Protein AF-A0A8G1RDK9-F1 (afdb_monomer)

Sequence (117 aa):
DRTRLLVAHPFNLAHIMPLLRTILTLKTLPKLVEFARACFSVPGSRHRPVVTRNETPDFWDKRLVFVLLRGARICRRCGGSRYNLGGQSWSTLRWAGNNIFENYQQRDGEGGIGAFF

Foldseek 3Di:
DCQDDWDFDADPVCVVDQERQETECQRHDVVNVVVVQDVQPDPPRPYDYDYDDDDDVPGVVVVVVVVLVVVVVVVVVVVDDPVNSVVVVVVCVVCVVPNPQVVQQVVPPPCRCVVVD

pLDDT: mean 73.12, std 8.53, range [52.22, 87.06]

Structure (mmCIF, N/CA/C/O backbone):
data_AF-A0A8G1RDK9-F1
#
_entry.id   AF-A0A8G1RDK9-F1
#
loop_
_atom_site.group_PDB
_atom_site.id
_atom_site.type_symbol
_atom_site.label_atom_id
_atom_site.label_alt_id
_atom_site.label_comp_id
_atom_site.label_asym_id
_atom_site.label_entity_id
_atom_site.label_seq_id
_atom_site.pdbx_PDB_ins_code
_atom_site.Cartn_x
_atom_site.Cartn_y
_atom_site.Cartn_z
_atom_site.occupancy
_atom_site.B_iso_or_equiv
_atom_site.auth_seq_id
_atom_site.auth_comp_id
_atom_site.auth_asym_id
_atom_site.auth_atom_id
_atom_site.pdbx_PDB_model_num
ATOM 1 N N . ASP A 1 1 ? -4.520 7.395 28.325 1.00 71.62 1 ASP A N 1
ATOM 2 C CA . ASP A 1 1 ? -4.490 5.956 27.987 1.00 71.62 1 ASP A CA 1
ATOM 3 C C . ASP A 1 1 ? -4.156 5.794 26.501 1.00 71.62 1 ASP A C 1
ATOM 5 O O . ASP A 1 1 ? -4.851 6.368 25.675 1.00 71.62 1 ASP A O 1
ATOM 9 N N . ARG A 1 2 ? -3.064 5.092 26.157 1.00 73.75 2 ARG A N 1
ATOM 10 C CA . ARG A 1 2 ? -2.610 4.912 24.758 1.00 73.75 2 ARG A CA 1
ATOM 11 C C . ARG A 1 2 ? -3.245 3.700 24.066 1.00 73.75 2 ARG A C 1
ATOM 13 O O . ARG A 1 2 ? -3.109 3.567 22.856 1.00 73.75 2 ARG A O 1
ATOM 20 N N . THR A 1 3 ? -3.952 2.840 24.801 1.00 79.94 3 THR A N 1
ATOM 21 C CA . THR A 1 3 ? -4.575 1.621 24.248 1.00 79.94 3 THR A CA 1
ATOM 22 C C . THR A 1 3 ? -5.778 1.907 23.347 1.00 79.94 3 THR A C 1
ATOM 24 O O . THR A 1 3 ? -6.221 1.028 22.607 1.00 79.94 3 THR A O 1
ATOM 27 N N . ARG A 1 4 ? -6.274 3.151 23.380 1.00 80.69 4 ARG A N 1
ATOM 28 C CA . ARG A 1 4 ? -7.409 3.649 22.592 1.00 80.69 4 ARG A CA 1
ATOM 29 C C . ARG A 1 4 ? -7.009 4.514 21.396 1.00 80.69 4 ARG A C 1
ATOM 31 O O . ARG A 1 4 ? -7.882 4.971 20.668 1.00 80.69 4 ARG A O 1
ATOM 38 N N . LEU A 1 5 ? -5.714 4.774 21.212 1.00 78.88 5 LEU A N 1
ATOM 39 C CA . LEU A 1 5 ? -5.225 5.626 20.133 1.00 78.88 5 LEU A CA 1
ATOM 40 C C . LEU A 1 5 ? -4.976 4.790 18.875 1.00 78.88 5 LEU A C 1
ATOM 42 O O . LEU A 1 5 ? -4.372 3.719 18.944 1.00 78.88 5 LEU A O 1
ATOM 46 N N . LEU A 1 6 ? -5.423 5.300 17.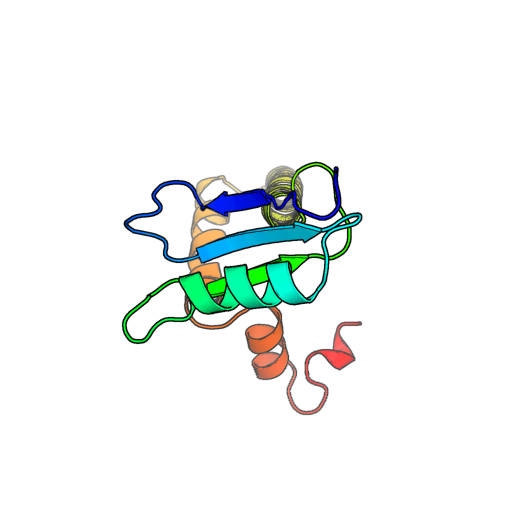733 1.00 80.62 6 LEU A N 1
ATOM 47 C CA . LEU A 1 6 ? -5.244 4.702 16.418 1.00 80.62 6 LEU A CA 1
ATOM 48 C C . LEU A 1 6 ? -5.054 5.823 15.399 1.00 80.62 6 LEU A C 1
ATOM 50 O O . LEU A 1 6 ? -5.754 6.832 15.452 1.00 80.62 6 LEU A O 1
ATOM 54 N N . VAL A 1 7 ? -4.115 5.647 14.473 1.00 78.88 7 VAL A N 1
ATOM 55 C CA . VAL A 1 7 ? -3.922 6.574 13.351 1.00 78.88 7 VAL A CA 1
ATOM 56 C C . VAL A 1 7 ? -4.513 5.933 12.107 1.00 78.88 7 VAL A C 1
ATOM 58 O O . VAL A 1 7 ? -4.069 4.855 11.720 1.00 78.88 7 VAL A O 1
ATOM 61 N N . ALA A 1 8 ? -5.495 6.599 11.500 1.00 78.69 8 ALA A N 1
ATOM 62 C CA . ALA A 1 8 ? -6.055 6.255 10.198 1.00 78.69 8 ALA A CA 1
ATOM 63 C C . ALA A 1 8 ? -5.626 7.329 9.192 1.00 78.69 8 ALA A C 1
ATOM 65 O O . ALA A 1 8 ? -6.186 8.423 9.159 1.00 78.69 8 ALA A O 1
ATOM 66 N N . HIS A 1 9 ? -4.592 7.042 8.403 1.00 76.12 9 HIS A N 1
ATOM 67 C CA . HIS A 1 9 ? -4.064 7.998 7.431 1.00 76.12 9 HIS A CA 1
ATOM 68 C C . HIS A 1 9 ? -4.755 7.795 6.067 1.00 76.12 9 HIS A C 1
ATOM 70 O O . HIS A 1 9 ? -4.564 6.744 5.452 1.00 76.12 9 HIS A O 1
ATOM 76 N N . PRO A 1 10 ? -5.541 8.751 5.541 1.00 72.12 10 PRO A N 1
ATOM 77 C CA . PRO A 1 10 ? -6.080 8.654 4.185 1.00 72.12 10 PRO A CA 1
ATOM 78 C C . PRO A 1 10 ? -4.987 8.939 3.149 1.00 72.12 10 PRO A C 1
ATOM 80 O O . PRO A 1 10 ? -3.987 9.595 3.443 1.00 72.12 10 PRO A O 1
ATOM 83 N N . PHE A 1 11 ? -5.151 8.480 1.914 1.00 68.81 11 PHE A N 1
ATOM 84 C CA . PHE A 1 11 ? -4.342 9.031 0.833 1.00 68.81 11 PHE A CA 1
ATOM 85 C C . PHE A 1 11 ? -4.822 10.440 0.437 1.00 68.81 11 PHE A C 1
ATOM 87 O O . PHE A 1 11 ? -5.993 10.781 0.599 1.00 68.81 11 PHE A O 1
ATOM 94 N N . ASN A 1 12 ? -3.908 11.269 -0.082 1.00 63.97 12 ASN A N 1
ATOM 95 C CA . ASN A 1 12 ? -4.262 12.586 -0.615 1.00 63.97 12 ASN A CA 1
ATOM 96 C C . ASN A 1 12 ? -5.194 12.416 -1.835 1.00 63.97 12 ASN A C 1
ATOM 98 O O . ASN A 1 12 ? -5.019 11.462 -2.589 1.00 63.97 12 ASN A O 1
ATOM 102 N N . LEU A 1 13 ? -6.178 13.308 -2.011 1.00 62.34 13 LEU A N 1
ATOM 103 C CA . LEU A 1 13 ? -7.365 13.102 -2.868 1.00 62.34 13 LEU A CA 1
ATOM 104 C C . LEU A 1 13 ? -8.244 11.918 -2.420 1.00 62.34 13 LEU A C 1
ATOM 106 O O . LEU A 1 13 ? -8.654 11.089 -3.230 1.00 62.34 13 LEU A O 1
ATOM 110 N N . ALA A 1 14 ? -8.577 11.865 -1.129 1.00 58.88 14 ALA A N 1
ATOM 111 C CA . ALA A 1 14 ? -9.375 10.793 -0.518 1.00 58.88 14 ALA A CA 1
ATOM 112 C C . ALA A 1 14 ? -10.740 10.523 -1.193 1.00 58.88 14 ALA A C 1
ATOM 114 O O . ALA A 1 14 ? -11.291 9.436 -1.043 1.00 58.88 14 ALA A O 1
ATOM 115 N N . HIS A 1 15 ? -11.277 11.489 -1.948 1.00 65.06 15 HIS A N 1
ATOM 116 C CA . HIS A 1 15 ? -12.520 11.348 -2.717 1.00 65.06 15 HIS A CA 1
ATOM 117 C C . HIS A 1 15 ? -12.333 10.635 -4.071 1.00 65.06 15 HIS A C 1
ATOM 119 O O . HIS A 1 15 ? -13.296 10.110 -4.622 1.00 65.06 15 HIS A O 1
ATOM 125 N N . ILE A 1 16 ? -11.106 10.595 -4.604 1.00 64.56 16 ILE A N 1
ATOM 126 C CA . ILE A 1 16 ? -10.756 9.949 -5.882 1.00 64.56 16 ILE A CA 1
ATOM 127 C C . ILE A 1 16 ? -10.065 8.612 -5.631 1.00 64.56 16 ILE A C 1
ATOM 129 O O . ILE A 1 16 ? -10.357 7.629 -6.308 1.00 64.56 16 ILE A O 1
ATOM 133 N N . MET A 1 17 ? -9.156 8.566 -4.653 1.00 62.59 17 MET A N 1
ATOM 134 C CA . MET A 1 17 ? -8.337 7.397 -4.365 1.00 62.59 17 MET A CA 1
ATOM 135 C C . MET A 1 17 ? -8.825 6.709 -3.095 1.00 62.59 17 MET A C 1
ATOM 137 O O . MET A 1 17 ? -8.543 7.170 -1.987 1.00 62.59 17 MET A O 1
ATOM 141 N N . PRO A 1 18 ? -9.530 5.579 -3.217 1.00 60.84 18 PRO A N 1
ATOM 142 C CA . PRO A 1 18 ? -10.219 4.999 -2.088 1.00 60.84 18 PRO A CA 1
ATOM 143 C C . PRO A 1 18 ? -9.299 4.069 -1.283 1.00 60.84 18 PRO A C 1
ATOM 145 O O . PRO A 1 18 ? -9.717 3.078 -0.705 1.00 60.84 18 PRO A O 1
ATOM 148 N N . LEU A 1 19 ? -8.006 4.356 -1.226 1.00 59.31 19 LEU A N 1
ATOM 149 C CA . LEU A 1 19 ? -7.101 3.628 -0.349 1.00 59.31 19 LEU A CA 1
ATOM 150 C C . LEU A 1 19 ? -7.081 4.328 1.010 1.00 59.31 19 LEU A C 1
ATOM 152 O O . LEU A 1 19 ? -6.858 5.537 1.101 1.00 59.31 19 LEU A O 1
ATOM 156 N N . LEU A 1 20 ? -7.318 3.565 2.076 1.00 61.69 20 LEU A N 1
ATOM 157 C CA . LEU A 1 20 ? -7.055 4.020 3.435 1.00 61.69 20 LEU A CA 1
ATOM 158 C C . LEU A 1 20 ? -5.710 3.414 3.843 1.00 61.69 20 LEU A C 1
ATOM 160 O O . LEU A 1 20 ? -5.576 2.197 3.967 1.00 61.69 20 LEU A O 1
ATOM 164 N N . ARG A 1 21 ? -4.699 4.276 3.965 1.00 63.22 21 ARG A N 1
ATOM 165 C CA . ARG A 1 21 ? -3.279 3.917 3.880 1.00 63.22 21 ARG A CA 1
ATOM 166 C C . ARG A 1 21 ? -2.859 2.953 4.974 1.00 63.22 21 ARG A C 1
ATOM 168 O O . ARG A 1 21 ? -2.204 1.954 4.691 1.00 63.22 21 ARG A O 1
ATOM 175 N N . THR A 1 22 ? -3.181 3.253 6.228 1.00 61.66 22 THR A N 1
ATOM 176 C CA . THR A 1 22 ? -2.681 2.458 7.349 1.00 61.66 22 THR A CA 1
ATOM 177 C C . THR A 1 22 ? -3.479 2.711 8.620 1.00 61.66 22 THR A C 1
ATOM 179 O O . THR A 1 22 ? -3.731 3.865 8.962 1.00 61.66 22 THR A O 1
ATOM 182 N N . ILE A 1 23 ? -3.812 1.632 9.329 1.00 60.38 23 ILE A N 1
ATOM 183 C CA . ILE A 1 23 ? -4.154 1.630 10.753 1.00 60.38 23 ILE A CA 1
ATOM 184 C C . ILE A 1 23 ? -2.878 1.286 11.540 1.00 60.38 23 ILE A C 1
ATOM 186 O O . ILE A 1 23 ? -2.402 0.154 11.440 1.00 60.38 23 ILE A O 1
ATOM 190 N N . LEU A 1 24 ? -2.305 2.252 12.272 1.00 63.94 24 LEU A N 1
ATOM 191 C CA . LEU A 1 24 ? -1.105 2.048 13.107 1.00 63.94 24 LEU A CA 1
ATOM 192 C C . LEU A 1 24 ? -1.463 1.702 14.549 1.00 63.94 24 LEU A C 1
ATOM 194 O O . LEU A 1 24 ? -2.289 2.377 15.168 1.00 63.94 24 LEU A O 1
ATOM 198 N N . THR A 1 25 ? -0.794 0.680 15.092 1.00 60.41 25 THR A N 1
ATOM 199 C CA . THR A 1 25 ? -1.086 0.144 16.426 1.00 60.41 25 THR A CA 1
ATOM 200 C C . THR A 1 25 ? 0.200 -0.249 17.157 1.00 60.41 25 THR A C 1
ATOM 202 O O . THR A 1 25 ? 0.687 -1.362 16.993 1.00 60.41 25 THR A O 1
ATOM 205 N N . LEU A 1 26 ? 0.762 0.621 18.002 1.00 62.31 26 LEU A N 1
ATOM 206 C CA . LEU A 1 26 ? 1.871 0.200 18.879 1.00 62.31 26 LEU A CA 1
ATOM 207 C C . LEU A 1 26 ? 1.372 -0.506 20.149 1.00 62.31 26 LEU A C 1
ATOM 209 O O . LEU A 1 26 ? 2.034 -1.403 20.661 1.00 62.31 26 LEU A O 1
ATOM 213 N N . LYS A 1 27 ?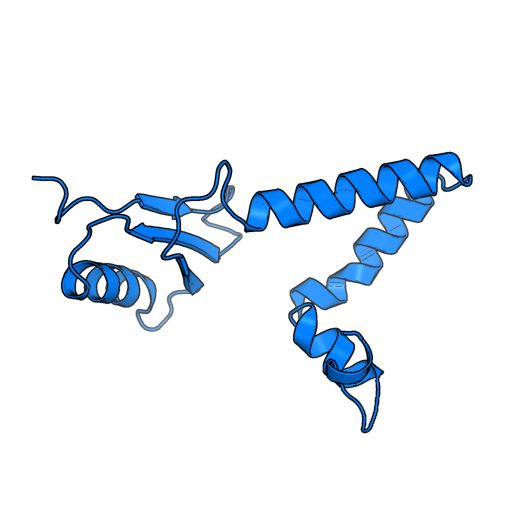 0.216 -0.083 20.683 1.00 73.06 27 LYS A N 1
ATOM 214 C CA . LYS A 1 27 ? -0.393 -0.610 21.925 1.00 73.06 27 LYS A CA 1
ATOM 215 C C . LYS A 1 27 ? -1.927 -0.658 21.879 1.00 73.06 27 LYS A C 1
ATOM 217 O O . LYS A 1 27 ? -2.573 -0.798 22.916 1.00 73.06 27 LYS A O 1
ATOM 222 N N . THR A 1 28 ? -2.513 -0.470 20.700 1.00 79.44 28 THR A N 1
ATOM 223 C CA . THR A 1 28 ? -3.965 -0.379 20.516 1.00 79.44 28 THR A CA 1
ATOM 224 C C . THR A 1 28 ? -4.609 -1.745 20.723 1.00 79.44 28 THR A C 1
ATOM 226 O O . THR A 1 28 ? -4.103 -2.752 20.227 1.00 79.44 28 THR A O 1
ATOM 229 N N . LEU A 1 29 ? -5.734 -1.793 21.439 1.00 82.31 29 LEU A N 1
ATOM 230 C CA . LEU A 1 29 ? -6.479 -3.038 21.632 1.00 82.31 29 LEU A CA 1
ATOM 231 C C . LEU A 1 29 ? -6.939 -3.612 20.277 1.00 82.31 29 LEU A C 1
ATOM 233 O O . LEU A 1 29 ? -7.561 -2.874 19.510 1.00 82.31 29 LEU A O 1
ATOM 237 N N . PRO A 1 30 ? -6.750 -4.919 20.001 1.00 82.25 30 PRO A N 1
ATOM 238 C CA . PRO A 1 30 ? -7.156 -5.538 18.733 1.00 82.25 30 PRO A CA 1
ATOM 239 C C . PRO A 1 30 ? -8.624 -5.288 18.361 1.00 82.25 30 PRO A C 1
ATOM 241 O O . PRO A 1 30 ? -8.940 -5.054 17.200 1.00 82.25 30 PRO A O 1
ATOM 244 N N . LYS A 1 31 ? -9.520 -5.239 19.357 1.00 86.25 31 LYS A N 1
ATOM 245 C CA . LYS A 1 31 ? -10.944 -4.925 19.149 1.00 86.25 31 LYS A CA 1
ATOM 246 C C . LYS A 1 31 ? -11.169 -3.551 18.505 1.00 86.25 31 LYS A C 1
ATOM 248 O O . LYS A 1 31 ? -12.073 -3.410 17.691 1.00 86.25 31 LYS A O 1
ATOM 253 N N . LEU A 1 32 ? -10.352 -2.550 18.839 1.00 85.25 32 LEU A N 1
ATOM 254 C CA . LEU A 1 32 ? -10.457 -1.206 18.261 1.00 85.25 32 LEU A CA 1
ATOM 255 C C . LEU A 1 32 ? -9.906 -1.148 16.833 1.00 85.25 32 LEU A C 1
ATOM 257 O O . LEU A 1 32 ? -10.400 -0.380 16.013 1.00 85.25 32 LEU A O 1
ATOM 261 N N . VAL A 1 33 ? -8.914 -1.985 16.528 1.00 82.50 33 VAL A N 1
ATOM 262 C CA . VAL A 1 33 ? -8.368 -2.152 15.174 1.00 82.50 33 VAL A CA 1
ATOM 263 C C . VAL A 1 33 ? -9.419 -2.762 14.255 1.00 82.50 33 VAL A C 1
ATOM 265 O O . VAL A 1 33 ? -9.673 -2.226 13.180 1.00 82.50 33 VAL A O 1
ATOM 268 N N . GLU A 1 34 ? -10.075 -3.837 14.701 1.00 85.75 34 GLU A N 1
ATOM 269 C CA . GLU A 1 34 ? -11.169 -4.459 13.949 1.00 85.75 34 GLU A CA 1
ATOM 270 C C . GLU A 1 34 ? -12.374 -3.527 13.821 1.00 85.75 34 GLU A C 1
ATOM 272 O O . GLU A 1 34 ? -12.947 -3.430 12.741 1.00 85.75 34 GLU A O 1
ATOM 277 N N . PHE A 1 35 ? -12.714 -2.780 14.876 1.00 87.06 35 PHE A N 1
ATOM 278 C CA . PHE A 1 35 ? -13.755 -1.755 14.804 1.00 87.06 35 PHE A CA 1
ATOM 279 C C . PHE A 1 35 ? -13.446 -0.709 13.724 1.00 87.06 35 PHE A C 1
ATOM 281 O O . PHE A 1 35 ? -14.271 -0.467 12.847 1.00 87.06 35 PHE A O 1
ATOM 288 N N . ALA A 1 36 ? -12.237 -0.139 13.726 1.00 84.69 36 ALA A N 1
ATOM 289 C CA . ALA A 1 36 ? -11.826 0.821 12.706 1.00 84.69 36 ALA A CA 1
ATOM 290 C C . ALA A 1 36 ? -11.859 0.202 11.299 1.00 84.69 36 ALA A C 1
ATOM 292 O O 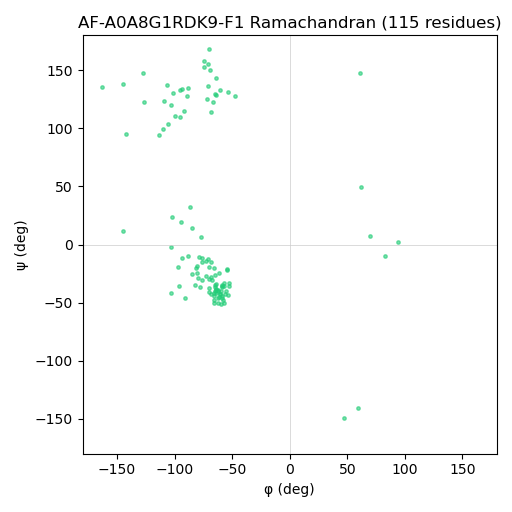. ALA A 1 36 ? -12.360 0.822 10.363 1.00 84.69 36 ALA A O 1
ATOM 293 N N . ARG A 1 37 ? -11.385 -1.041 11.143 1.00 84.06 37 ARG A N 1
ATOM 294 C CA . ARG A 1 37 ? -11.426 -1.769 9.867 1.00 84.06 37 ARG A CA 1
ATOM 295 C C . ARG A 1 37 ? -12.860 -1.958 9.369 1.00 84.06 37 ARG A C 1
ATOM 297 O O . ARG A 1 37 ? -13.116 -1.742 8.184 1.00 84.06 37 ARG A O 1
ATOM 304 N N . ALA A 1 38 ? -13.784 -2.308 10.261 1.00 86.56 38 ALA A N 1
ATOM 305 C CA . ALA A 1 38 ? -15.197 -2.484 9.949 1.00 86.56 38 ALA A CA 1
ATOM 306 C C . ALA A 1 38 ? -15.853 -1.171 9.496 1.00 86.56 38 ALA A C 1
ATOM 308 O O . ALA A 1 38 ? -16.554 -1.174 8.487 1.00 86.56 38 ALA A O 1
ATOM 309 N N . CYS A 1 39 ? -15.548 -0.043 10.149 1.00 84.06 39 CYS A N 1
ATOM 310 C CA . CYS A 1 39 ? -16.063 1.275 9.754 1.00 84.06 39 CYS A CA 1
ATOM 311 C C . CYS A 1 39 ? -15.721 1.648 8.303 1.00 84.06 39 CYS A C 1
ATOM 313 O O . CYS A 1 39 ? -16.512 2.310 7.637 1.00 84.06 39 CYS A O 1
ATOM 315 N N . PHE A 1 40 ? -14.564 1.213 7.793 1.00 79.75 40 PHE A N 1
ATOM 316 C CA . PHE A 1 40 ? -14.147 1.487 6.413 1.00 79.75 40 PHE A CA 1
ATOM 317 C C . PHE A 1 40 ? -14.521 0.384 5.415 1.00 79.75 40 PHE A C 1
ATOM 319 O O . PHE A 1 40 ? -14.443 0.616 4.210 1.00 79.75 40 PHE A O 1
ATOM 326 N N . SER A 1 41 ? -14.960 -0.787 5.885 1.00 82.69 41 SER A N 1
ATOM 327 C CA . SER A 1 41 ? -15.284 -1.954 5.046 1.00 82.69 41 SER A CA 1
ATOM 328 C C . SER A 1 41 ? -16.792 -2.138 4.828 1.00 82.69 41 SER A C 1
ATOM 330 O O . SER A 1 41 ? -17.252 -3.249 4.574 1.00 82.69 4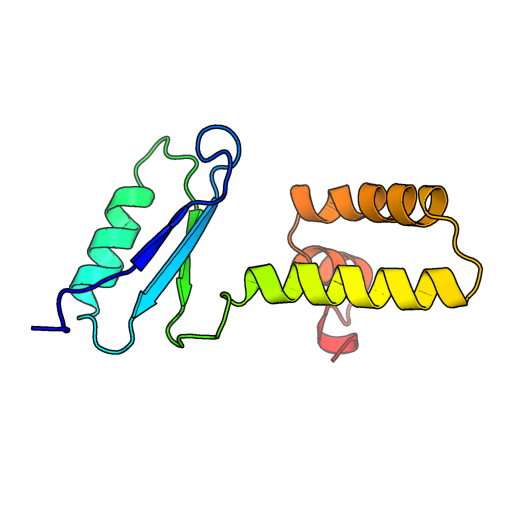1 SER A O 1
ATOM 332 N N . VAL A 1 42 ? -17.577 -1.063 4.956 1.00 84.75 42 VAL A N 1
ATOM 333 C CA . VAL A 1 42 ? -19.034 -1.101 4.764 1.00 84.75 42 VAL A CA 1
ATOM 334 C C . VAL A 1 42 ? -19.412 -1.344 3.293 1.00 84.75 42 VAL A C 1
ATOM 336 O O . VAL A 1 42 ? -18.673 -0.924 2.398 1.00 84.75 42 VAL A O 1
ATOM 339 N N . PRO A 1 43 ? -20.558 -1.989 3.004 1.00 80.62 43 PRO A N 1
ATOM 340 C CA . PRO A 1 43 ? -21.021 -2.190 1.631 1.00 80.62 43 PRO A CA 1
ATOM 341 C C . PRO A 1 43 ? -21.087 -0.870 0.848 1.00 80.62 43 PRO A C 1
ATOM 343 O O . PRO A 1 43 ? -21.614 0.124 1.339 1.00 80.62 43 PRO A O 1
ATOM 346 N N . GLY A 1 44 ? -20.521 -0.847 -0.361 1.00 78.25 44 GLY A N 1
ATOM 347 C CA . GLY A 1 44 ? -20.437 0.359 -1.199 1.00 78.25 44 GLY A CA 1
ATOM 348 C C . GLY A 1 44 ? -19.262 1.291 -0.874 1.00 78.25 44 GLY A C 1
ATOM 349 O O . GLY A 1 44 ? -18.949 2.178 -1.671 1.00 78.25 44 GLY A O 1
ATOM 350 N N . SER A 1 45 ? -18.553 1.062 0.235 1.00 76.88 45 SER A N 1
ATOM 351 C CA . SER A 1 45 ? -17.276 1.721 0.495 1.00 76.88 45 SER A CA 1
ATOM 352 C C . SER A 1 45 ? -16.261 1.290 -0.552 1.00 76.88 45 SER A C 1
ATOM 354 O O . SER A 1 45 ? -16.024 0.103 -0.775 1.00 76.88 45 SER A O 1
ATOM 356 N N . ARG A 1 46 ? -15.608 2.268 -1.178 1.00 74.69 46 ARG A N 1
ATOM 357 C CA . ARG A 1 46 ? -14.436 1.990 -2.009 1.00 74.69 46 ARG A CA 1
ATOM 358 C C . ARG A 1 46 ? -13.182 1.781 -1.143 1.00 74.69 46 ARG A C 1
ATOM 360 O O . ARG A 1 46 ? -12.154 1.364 -1.676 1.00 74.69 46 ARG A O 1
ATOM 367 N N . HIS A 1 47 ? -13.255 2.085 0.160 1.00 76.31 47 HIS A N 1
ATOM 368 C CA . HIS A 1 47 ? -12.106 2.077 1.055 1.00 76.31 47 HIS A CA 1
ATOM 369 C C . HIS A 1 47 ? -11.517 0.681 1.246 1.00 76.31 47 HIS A C 1
ATOM 371 O O . HIS A 1 47 ? -12.221 -0.260 1.602 1.00 76.31 47 HIS A O 1
ATOM 377 N N . ARG A 1 48 ? -10.198 0.559 1.069 1.00 75.38 48 ARG A N 1
ATOM 378 C CA . ARG A 1 48 ? -9.449 -0.656 1.424 1.00 75.38 48 ARG A CA 1
ATOM 379 C C . ARG A 1 48 ? -8.484 -0.372 2.576 1.00 75.38 48 ARG A C 1
ATOM 381 O O . ARG A 1 48 ? -7.390 0.128 2.316 1.00 75.38 48 ARG A O 1
ATOM 388 N N . PRO A 1 49 ? -8.884 -0.625 3.838 1.00 78.19 49 PRO A N 1
ATOM 389 C CA . PRO A 1 49 ? -8.017 -0.407 4.988 1.00 78.19 49 PRO A CA 1
ATOM 390 C C . PRO A 1 49 ? -6.902 -1.454 5.043 1.00 78.19 49 PRO A C 1
ATOM 392 O O . PRO A 1 49 ? -7.166 -2.655 5.094 1.00 78.19 49 PRO A O 1
ATOM 395 N N . VAL A 1 50 ? -5.653 -0.993 5.093 1.00 77.81 50 VAL A N 1
ATOM 396 C CA . VAL A 1 50 ? -4.490 -1.843 5.379 1.00 77.81 50 VAL A CA 1
ATOM 397 C C . VAL A 1 50 ? -4.070 -1.641 6.834 1.00 77.81 50 VAL A C 1
ATOM 399 O O . VAL A 1 50 ? -3.923 -0.514 7.302 1.00 77.81 50 VAL A O 1
ATOM 402 N N . VAL A 1 51 ? -3.886 -2.728 7.584 1.00 77.56 51 VAL A N 1
ATOM 403 C CA . VAL A 1 51 ? -3.431 -2.670 8.983 1.00 77.56 51 VAL A CA 1
ATOM 404 C C . VAL A 1 51 ? -1.921 -2.865 9.024 1.00 77.56 51 VAL A C 1
ATOM 406 O O . VAL A 1 51 ? -1.395 -3.781 8.395 1.00 77.56 51 VAL A O 1
ATOM 409 N N . THR A 1 52 ? -1.202 -2.028 9.771 1.00 74.19 52 THR A N 1
ATOM 410 C CA . THR A 1 52 ? 0.244 -2.191 9.968 1.00 74.19 52 THR A CA 1
ATOM 411 C C . THR A 1 52 ? 0.562 -2.205 11.456 1.00 74.19 52 THR A C 1
ATOM 413 O O . THR A 1 52 ? 0.248 -1.272 12.191 1.00 74.19 52 THR A O 1
ATOM 416 N N . ARG A 1 53 ? 1.199 -3.293 11.902 1.00 69.62 53 ARG A N 1
ATOM 417 C CA . ARG A 1 53 ? 1.517 -3.524 13.320 1.00 69.62 53 ARG A CA 1
ATOM 418 C C . ARG A 1 53 ? 2.763 -2.778 13.795 1.00 69.62 53 ARG A C 1
ATOM 420 O O . ARG A 1 53 ? 2.875 -2.486 14.977 1.00 69.62 53 ARG A O 1
ATOM 427 N N . ASN A 1 54 ? 3.671 -2.449 12.879 1.00 69.00 54 ASN A N 1
ATOM 428 C CA . ASN A 1 54 ? 4.918 -1.768 13.202 1.00 69.00 54 ASN A CA 1
ATOM 429 C C . ASN A 1 54 ? 4.868 -0.332 12.693 1.00 69.00 54 ASN A C 1
ATOM 431 O O . ASN A 1 54 ? 4.674 -0.096 11.500 1.00 69.00 54 ASN A O 1
ATOM 435 N N . GLU A 1 55 ? 5.076 0.627 13.592 1.00 67.25 55 GLU A N 1
ATOM 436 C CA . GLU A 1 55 ? 5.298 2.004 13.180 1.00 67.25 55 GLU A CA 1
ATOM 437 C C . GLU A 1 55 ? 6.652 2.094 12.477 1.00 67.25 55 GLU A C 1
ATOM 439 O O . GLU A 1 55 ? 7.711 1.862 13.058 1.00 67.25 55 GLU A O 1
ATOM 444 N N . THR A 1 56 ? 6.610 2.398 11.187 1.00 66.75 56 THR A N 1
ATOM 445 C CA . THR A 1 56 ? 7.797 2.730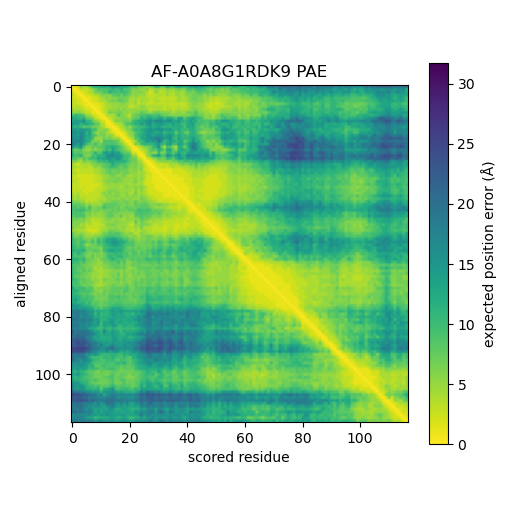 10.410 1.00 66.75 56 THR A CA 1
ATOM 446 C C . THR A 1 56 ? 7.790 4.224 10.132 1.00 66.75 56 THR A C 1
ATOM 448 O O . THR A 1 56 ? 6.741 4.719 9.704 1.00 66.75 56 THR A O 1
ATOM 451 N N . PRO A 1 57 ? 8.938 4.922 10.248 1.00 66.62 57 PRO A N 1
ATOM 452 C CA . PRO A 1 57 ? 9.068 6.272 9.721 1.00 66.62 57 PRO A CA 1
ATOM 453 C C . PRO A 1 57 ? 8.530 6.321 8.288 1.00 66.62 57 PRO A C 1
ATOM 455 O O . PRO A 1 57 ? 8.899 5.475 7.461 1.00 66.62 57 PRO A O 1
ATOM 458 N N . ASP A 1 58 ? 7.625 7.273 8.059 1.00 64.69 58 ASP A N 1
ATOM 459 C CA . ASP A 1 58 ? 6.958 7.578 6.790 1.00 64.69 58 ASP A CA 1
ATOM 460 C C . ASP A 1 58 ? 5.932 6.582 6.234 1.00 64.69 58 ASP A C 1
ATOM 462 O O . ASP A 1 58 ? 5.408 6.839 5.152 1.00 64.69 58 ASP A O 1
ATOM 466 N N . PHE A 1 59 ? 5.550 5.533 6.972 1.00 69.00 59 PHE A N 1
ATOM 467 C CA . PHE A 1 59 ? 4.719 4.427 6.460 1.00 69.00 59 PHE A CA 1
ATOM 468 C C . PHE A 1 59 ? 5.393 3.674 5.288 1.00 69.00 59 PHE A C 1
ATOM 470 O O . PHE A 1 59 ? 6.165 4.219 4.495 1.00 69.00 59 PHE A O 1
ATOM 477 N N . TRP A 1 60 ? 5.151 2.367 5.174 1.00 69.00 60 TRP A N 1
ATOM 478 C CA . TRP A 1 60 ? 5.862 1.508 4.213 1.00 69.00 60 TRP A CA 1
ATOM 479 C C . TRP A 1 60 ? 5.587 1.867 2.747 1.00 69.00 60 TRP A C 1
ATOM 481 O O . TRP A 1 60 ? 6.415 1.645 1.868 1.00 69.00 60 TRP A O 1
ATOM 491 N N . ASP A 1 61 ? 4.448 2.467 2.460 1.00 65.50 61 ASP A N 1
ATOM 492 C CA . ASP A 1 61 ? 4.013 2.743 1.103 1.00 65.50 61 ASP A CA 1
ATOM 493 C C . ASP A 1 61 ? 4.594 4.059 0.550 1.00 65.50 61 ASP A C 1
ATOM 495 O O . ASP A 1 61 ? 4.852 4.146 -0.651 1.00 65.50 61 ASP A O 1
ATOM 499 N N . LYS A 1 62 ? 4.958 5.043 1.396 1.00 71.12 62 LYS A N 1
ATOM 500 C CA . LYS A 1 62 ? 5.883 6.111 0.952 1.00 71.12 62 LYS A CA 1
ATOM 501 C C . LYS A 1 62 ? 7.258 5.536 0.621 1.00 71.12 62 LYS A C 1
ATOM 503 O O . LYS A 1 62 ? 7.913 6.029 -0.298 1.00 71.12 62 LYS A O 1
ATOM 508 N N . ARG A 1 63 ? 7.710 4.490 1.330 1.00 75.25 63 ARG A N 1
ATOM 509 C CA . ARG A 1 63 ? 9.010 3.857 1.039 1.00 75.25 63 ARG A CA 1
ATOM 510 C C . ARG A 1 63 ? 9.032 3.257 -0.357 1.00 75.25 63 ARG A C 1
ATOM 512 O O . ARG A 1 63 ? 10.030 3.433 -1.046 1.00 75.25 63 ARG A O 1
ATOM 519 N N . LEU A 1 64 ? 7.942 2.629 -0.800 1.00 74.88 64 LEU A N 1
ATOM 520 C CA . LEU A 1 64 ? 7.846 2.105 -2.163 1.00 74.88 64 LEU A CA 1
ATOM 521 C C . LEU A 1 64 ? 8.023 3.220 -3.205 1.00 74.88 64 LEU A C 1
ATOM 523 O O . LEU A 1 64 ? 8.836 3.086 -4.118 1.00 74.88 64 LEU A O 1
ATOM 527 N N . VAL A 1 65 ? 7.354 4.362 -3.014 1.00 77.50 65 VAL A N 1
ATOM 528 C CA . VAL A 1 65 ? 7.530 5.543 -3.877 1.00 77.50 65 VAL A CA 1
ATOM 529 C C . VAL A 1 65 ? 8.987 6.013 -3.873 1.00 77.50 65 VAL A C 1
ATOM 531 O O . VAL A 1 65 ? 9.558 6.267 -4.932 1.00 77.50 65 VAL A O 1
ATOM 534 N N . PHE A 1 66 ? 9.635 6.080 -2.708 1.00 80.38 66 PHE A N 1
ATOM 535 C CA . PHE A 1 66 ? 11.045 6.464 -2.627 1.00 80.38 66 PHE A CA 1
ATOM 536 C C . PHE A 1 66 ? 11.993 5.463 -3.296 1.00 80.38 66 PHE A C 1
ATOM 538 O O . PHE A 1 66 ? 12.971 5.893 -3.909 1.00 80.38 66 PHE A O 1
ATOM 545 N N . VAL A 1 67 ? 11.726 4.155 -3.217 1.00 83.75 67 VAL A N 1
ATOM 546 C CA . VAL A 1 67 ? 12.507 3.136 -3.938 1.00 83.75 67 VAL A CA 1
ATOM 547 C C . VAL A 1 67 ? 12.391 3.357 -5.445 1.00 83.75 67 VAL A C 1
ATOM 549 O O . VAL A 1 67 ? 13.417 3.408 -6.123 1.00 83.75 67 VAL A O 1
ATOM 552 N N . LEU A 1 68 ? 11.181 3.592 -5.959 1.00 79.12 68 LEU A N 1
ATOM 553 C CA . LEU A 1 68 ? 10.963 3.885 -7.379 1.00 79.12 68 LEU A CA 1
ATOM 554 C C . LEU A 1 68 ? 11.686 5.165 -7.815 1.00 79.12 68 LEU A C 1
ATOM 556 O O . LEU A 1 68 ? 12.380 5.169 -8.831 1.00 79.12 68 LEU A O 1
ATOM 560 N N . LEU A 1 69 ? 11.603 6.237 -7.019 1.00 82.19 69 LEU A N 1
ATOM 561 C CA . LEU A 1 69 ? 12.305 7.494 -7.298 1.00 82.19 69 LEU A CA 1
ATOM 562 C C . LEU A 1 69 ? 13.833 7.321 -7.298 1.00 82.19 69 LEU A C 1
ATOM 564 O O . LEU A 1 69 ? 14.525 7.902 -8.139 1.00 82.19 69 LEU A O 1
ATOM 568 N N . ARG A 1 70 ? 14.379 6.508 -6.383 1.00 85.00 70 ARG A N 1
ATOM 569 C CA . ARG A 1 70 ? 15.812 6.166 -6.364 1.00 85.00 70 ARG A CA 1
ATOM 570 C C . ARG A 1 70 ? 16.204 5.347 -7.594 1.00 85.00 70 ARG A C 1
ATOM 572 O O . ARG A 1 70 ? 17.210 5.674 -8.220 1.00 85.00 70 ARG A O 1
ATOM 579 N N . GLY A 1 71 ? 15.400 4.355 -7.974 1.00 84.12 71 GLY A N 1
ATOM 580 C CA . GLY A 1 71 ? 15.600 3.566 -9.193 1.00 84.12 71 GLY A CA 1
ATOM 581 C C . GLY A 1 71 ? 15.617 4.443 -10.446 1.00 84.12 71 GLY A C 1
ATOM 582 O O . GLY A 1 71 ? 16.571 4.405 -11.219 1.00 84.12 71 GLY A O 1
ATOM 583 N N . ALA A 1 72 ? 14.643 5.346 -10.585 1.00 81.00 72 ALA A N 1
ATOM 584 C CA . ALA A 1 72 ? 14.584 6.296 -11.695 1.00 81.00 72 ALA A CA 1
ATOM 585 C C . ALA A 1 72 ? 15.835 7.192 -11.775 1.00 81.00 72 ALA A C 1
ATOM 587 O O . ALA A 1 72 ? 16.327 7.487 -12.867 1.00 81.00 72 ALA A O 1
ATOM 588 N N . ARG A 1 73 ? 16.405 7.599 -10.629 1.00 82.06 73 ARG A N 1
ATOM 589 C CA . ARG A 1 73 ? 17.669 8.354 -10.590 1.00 82.06 73 ARG A CA 1
ATOM 590 C C . ARG A 1 73 ? 18.848 7.544 -11.133 1.00 82.06 73 ARG A C 1
ATOM 592 O O . ARG A 1 73 ? 19.696 8.128 -11.807 1.00 82.06 73 ARG A O 1
ATOM 599 N N . ILE A 1 74 ? 18.915 6.243 -10.850 1.00 85.44 74 ILE A N 1
ATOM 600 C CA . ILE A 1 74 ? 19.948 5.346 -11.392 1.00 85.44 74 ILE A CA 1
ATOM 601 C C . ILE A 1 74 ? 19.778 5.227 -12.906 1.00 85.44 74 ILE A C 1
ATOM 603 O O . ILE A 1 74 ? 20.717 5.512 -13.641 1.00 85.44 74 ILE A O 1
ATOM 607 N N . CYS A 1 75 ? 18.568 4.932 -13.386 1.00 81.00 75 CYS A N 1
ATOM 608 C CA . CYS A 1 75 ? 18.305 4.817 -14.821 1.00 81.00 75 CYS A CA 1
ATOM 609 C C . CYS A 1 75 ? 18.635 6.110 -15.584 1.00 81.00 75 CYS A C 1
ATOM 611 O O . CYS A 1 75 ? 19.142 6.061 -16.702 1.00 81.00 75 CYS A O 1
ATOM 613 N N . ARG A 1 76 ? 18.418 7.279 -14.965 1.00 83.38 76 ARG A N 1
ATOM 614 C CA . ARG A 1 76 ? 18.814 8.571 -15.541 1.00 83.38 76 ARG A CA 1
ATOM 615 C C . ARG A 1 76 ? 20.332 8.716 -15.689 1.00 83.38 76 ARG A C 1
ATOM 617 O O . ARG A 1 76 ? 20.782 9.326 -16.653 1.00 83.38 76 ARG A O 1
ATOM 624 N N . ARG A 1 77 ? 21.125 8.161 -14.766 1.00 84.44 77 ARG A N 1
ATOM 625 C CA . ARG A 1 77 ? 22.595 8.121 -14.891 1.00 84.44 77 ARG A CA 1
ATOM 626 C C . ARG A 1 77 ? 23.050 7.197 -16.023 1.00 84.44 77 ARG A C 1
ATOM 628 O O . ARG A 1 77 ? 24.079 7.466 -16.622 1.00 84.44 77 ARG A O 1
ATOM 635 N N . CYS A 1 78 ? 22.263 6.176 -16.351 1.00 83.31 78 CYS A N 1
ATOM 636 C CA . CYS A 1 78 ? 22.503 5.262 -17.471 1.00 83.31 78 CYS A CA 1
ATOM 637 C C . CYS A 1 78 ? 21.973 5.784 -18.825 1.00 83.31 78 CYS A C 1
ATOM 639 O O . CYS A 1 78 ? 21.845 5.005 -19.763 1.00 83.31 78 CYS A O 1
ATOM 641 N N . GLY A 1 79 ? 21.627 7.074 -18.936 1.00 82.38 79 GLY A N 1
ATOM 642 C CA . GLY A 1 79 ? 21.161 7.688 -20.189 1.00 82.38 79 GLY A CA 1
ATOM 643 C C . GLY A 1 79 ? 19.638 7.729 -20.378 1.00 82.38 79 GLY A C 1
ATOM 644 O O . GLY A 1 79 ? 19.161 8.221 -21.398 1.00 82.38 79 GLY A O 1
ATOM 645 N N . GLY A 1 80 ? 18.845 7.270 -19.404 1.00 80.38 80 GLY A N 1
ATOM 646 C CA . GLY A 1 80 ? 17.384 7.362 -19.465 1.00 80.38 80 GLY A CA 1
ATOM 647 C C . GLY A 1 80 ? 16.878 8.810 -19.408 1.00 80.38 80 GLY A C 1
ATOM 648 O O . GLY A 1 80 ? 17.125 9.530 -18.437 1.00 80.38 80 GLY A O 1
ATOM 649 N N . SER A 1 81 ? 16.118 9.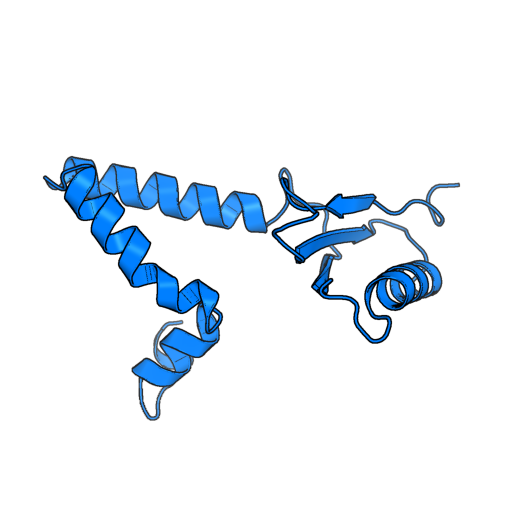242 -20.420 1.00 78.94 81 SER A N 1
ATOM 650 C CA . SER A 1 81 ? 15.434 10.542 -20.396 1.00 78.94 81 SER A CA 1
ATOM 651 C C . SER A 1 81 ? 14.262 10.531 -19.399 1.00 78.94 81 SER A C 1
ATOM 653 O O . SER A 1 81 ? 13.676 9.482 -19.121 1.00 78.94 81 SER A O 1
ATOM 655 N N . ARG A 1 82 ? 13.866 11.703 -18.873 1.00 71.75 82 ARG A N 1
ATOM 656 C CA . ARG A 1 82 ? 12.674 11.803 -18.000 1.00 71.75 82 ARG A CA 1
ATOM 657 C C . ARG A 1 82 ? 11.410 11.286 -18.693 1.00 71.75 82 ARG A C 1
ATOM 659 O O . ARG A 1 82 ? 10.581 10.681 -18.027 1.00 71.75 82 ARG A O 1
ATOM 666 N N . TYR A 1 83 ? 11.285 11.499 -20.002 1.00 70.19 83 TYR A N 1
ATOM 667 C CA . TYR A 1 83 ? 10.140 11.048 -20.792 1.00 70.19 83 TYR A CA 1
ATOM 668 C C . TYR A 1 83 ? 10.117 9.528 -20.957 1.00 70.19 83 TYR A C 1
ATOM 670 O O . TYR A 1 83 ? 9.065 8.927 -20.776 1.00 70.19 83 TYR A O 1
ATOM 678 N N . ASN A 1 84 ? 11.270 8.893 -21.187 1.00 71.88 84 ASN A N 1
ATOM 679 C CA . ASN A 1 84 ? 11.362 7.433 -21.280 1.00 71.88 84 ASN A CA 1
ATOM 680 C C . ASN A 1 84 ? 11.031 6.781 -19.932 1.00 71.88 84 ASN A C 1
ATOM 682 O O . ASN A 1 84 ? 10.293 5.804 -19.875 1.00 71.88 84 ASN A O 1
ATOM 686 N N . LEU A 1 85 ? 11.531 7.353 -18.834 1.00 68.62 85 LEU A N 1
ATOM 687 C CA . LEU A 1 85 ? 11.247 6.866 -17.481 1.00 68.62 85 LEU A CA 1
ATOM 688 C C . LEU A 1 85 ? 9.796 7.119 -17.066 1.00 68.62 85 LEU A C 1
ATOM 690 O O . LEU A 1 85 ? 9.185 6.257 -16.444 1.00 68.62 85 LEU A O 1
ATOM 694 N N . GLY A 1 86 ? 9.231 8.264 -17.454 1.00 65.69 86 GLY A N 1
ATOM 695 C CA . GLY A 1 86 ? 7.808 8.551 -17.314 1.00 65.69 86 GLY A CA 1
ATOM 696 C C . GLY A 1 86 ? 6.967 7.532 -18.083 1.00 65.69 86 GLY A C 1
ATOM 697 O O . GLY A 1 86 ? 6.111 6.887 -17.493 1.00 65.69 86 GLY A O 1
ATOM 698 N N . GLY A 1 87 ? 7.264 7.296 -19.362 1.00 66.06 87 GLY A N 1
ATOM 699 C CA . GLY A 1 87 ? 6.624 6.272 -20.199 1.00 66.06 87 GLY A CA 1
ATOM 700 C C . GLY A 1 87 ? 6.666 4.871 -19.585 1.00 66.06 87 GLY A C 1
ATOM 701 O O . GLY A 1 87 ? 5.650 4.185 -19.541 1.00 66.06 87 GLY A O 1
ATOM 702 N N . GLN A 1 88 ? 7.807 4.473 -19.020 1.00 63.91 88 GLN A N 1
ATOM 703 C CA . GLN A 1 88 ? 7.924 3.193 -18.314 1.00 63.91 88 GLN A CA 1
ATOM 704 C C . GLN A 1 88 ? 7.217 3.185 -16.951 1.00 63.91 88 GLN A C 1
ATOM 706 O O . GLN A 1 88 ? 6.730 2.155 -16.501 1.00 63.91 88 GLN A O 1
ATOM 711 N N . SER A 1 89 ? 7.077 4.333 -16.288 1.00 62.88 89 SER A N 1
ATOM 712 C CA . SER A 1 89 ? 6.180 4.425 -15.134 1.00 62.88 89 SER A CA 1
ATOM 713 C C . SER A 1 89 ? 4.710 4.284 -15.554 1.00 62.88 89 SER A C 1
ATOM 715 O O . SER A 1 89 ? 3.927 3.673 -14.840 1.00 62.88 89 SER A O 1
ATOM 717 N N . TRP A 1 90 ? 4.322 4.710 -16.758 1.00 52.44 90 TRP A N 1
ATOM 718 C CA . TRP A 1 90 ? 2.985 4.424 -17.287 1.00 52.44 90 TRP A CA 1
ATOM 719 C C . TRP A 1 90 ? 2.798 2.947 -17.648 1.00 52.44 90 TRP A C 1
ATOM 721 O O . TRP A 1 90 ? 1.700 2.433 -17.482 1.00 52.44 90 TRP A O 1
ATOM 731 N N . SER A 1 91 ? 3.841 2.207 -18.041 1.00 52.22 91 SER A N 1
ATOM 732 C CA . SER A 1 91 ? 3.732 0.744 -18.187 1.00 52.22 91 SER A CA 1
ATOM 733 C C . SER A 1 91 ? 3.555 0.019 -16.839 1.00 52.22 91 SER A C 1
ATOM 735 O O . SER A 1 91 ? 3.030 -1.098 -16.808 1.00 52.22 91 SER A O 1
ATOM 737 N N . THR A 1 92 ? 3.825 0.696 -15.711 1.00 55.88 92 THR A N 1
ATOM 738 C CA . THR A 1 92 ? 3.363 0.277 -14.374 1.00 55.88 92 THR A CA 1
ATOM 739 C C . THR A 1 92 ? 1.885 0.581 -14.087 1.00 55.88 92 THR A C 1
ATOM 741 O O . THR A 1 92 ? 1.419 0.259 -13.003 1.00 55.88 92 THR A O 1
ATOM 744 N N . LEU A 1 93 ? 1.081 1.063 -15.053 1.00 52.41 93 LEU A N 1
ATOM 745 C CA . LEU A 1 93 ? -0.398 1.037 -14.977 1.00 52.41 93 LEU A CA 1
ATOM 746 C C . LEU A 1 93 ? -0.945 -0.375 -14.718 1.00 52.41 93 LEU A C 1
ATOM 748 O O . LEU A 1 93 ? -2.031 -0.519 -14.166 1.00 52.41 93 LEU A O 1
ATOM 752 N N . ARG A 1 94 ? -0.176 -1.428 -15.028 1.00 59.72 94 ARG A N 1
ATOM 753 C CA . ARG A 1 94 ? -0.468 -2.792 -14.557 1.00 59.72 94 ARG A CA 1
ATOM 754 C C . ARG A 1 94 ? -0.649 -2.877 -13.043 1.00 59.72 94 ARG A C 1
ATOM 756 O O . ARG A 1 94 ? -1.466 -3.667 -12.587 1.00 59.72 94 ARG A O 1
ATOM 763 N N . TRP A 1 95 ? 0.073 -2.058 -12.281 1.00 63.56 95 TRP A N 1
ATOM 764 C CA . TRP A 1 95 ? -0.031 -1.987 -10.824 1.00 63.56 95 TRP A CA 1
ATOM 765 C C . TRP A 1 95 ? -1.318 -1.314 -10.338 1.00 63.56 95 TRP A C 1
ATOM 767 O O . TRP A 1 95 ? -1.659 -1.430 -9.164 1.0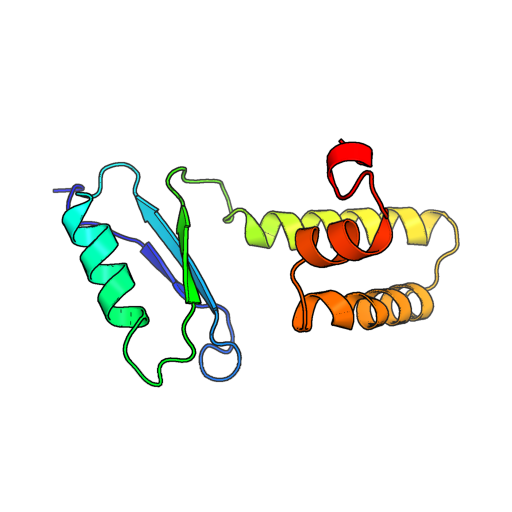0 63.56 95 TRP A O 1
ATOM 777 N N . ALA A 1 96 ? -2.043 -0.628 -11.227 1.00 66.50 96 ALA A N 1
ATOM 778 C CA . ALA A 1 96 ? -3.380 -0.125 -10.935 1.00 6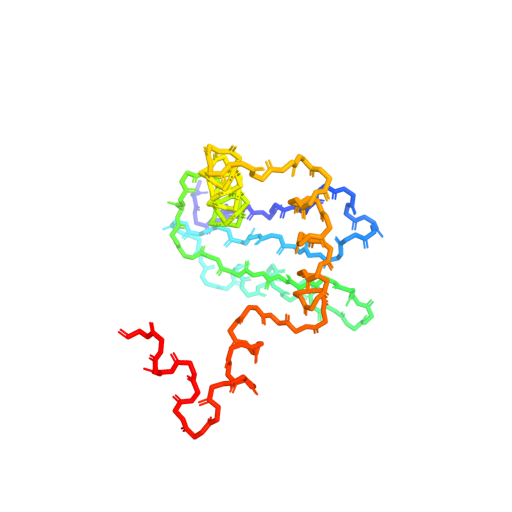6.50 96 ALA A CA 1
ATOM 779 C C . ALA A 1 96 ? -4.451 -1.226 -11.049 1.00 66.50 96 ALA A C 1
ATOM 781 O O . ALA A 1 96 ? -5.469 -1.141 -10.368 1.00 66.50 96 ALA A O 1
ATOM 782 N N . GLY A 1 97 ? -4.227 -2.241 -11.897 1.00 65.75 97 GLY A N 1
ATOM 783 C CA . GLY A 1 97 ? -5.147 -3.368 -12.096 1.00 65.75 97 GLY A CA 1
ATOM 784 C C . GLY A 1 97 ? -4.868 -4.562 -11.179 1.00 65.75 97 GLY A C 1
ATOM 785 O O . GLY A 1 97 ? -5.790 -5.072 -10.555 1.00 65.75 97 GLY A O 1
ATOM 786 N N . ASN A 1 98 ? -3.599 -4.958 -11.063 1.00 67.75 98 ASN A N 1
ATOM 787 C CA . ASN A 1 98 ? -3.124 -6.065 -10.225 1.00 67.75 98 ASN A CA 1
ATOM 788 C C . ASN A 1 98 ? -1.993 -5.558 -9.330 1.00 67.75 98 ASN A C 1
ATOM 790 O O . ASN A 1 98 ? -1.215 -4.712 -9.761 1.00 67.75 98 ASN A O 1
ATOM 794 N N . ASN A 1 99 ? -1.825 -6.069 -8.113 1.00 73.62 99 ASN A N 1
ATOM 795 C CA . ASN A 1 99 ? -0.700 -5.629 -7.279 1.00 73.62 99 ASN A CA 1
ATOM 796 C C . ASN A 1 99 ? 0.656 -6.133 -7.829 1.00 73.62 99 ASN A C 1
ATOM 798 O O . ASN A 1 99 ? 0.711 -6.963 -8.740 1.00 73.62 99 ASN A O 1
ATOM 802 N N . ILE A 1 100 ? 1.774 -5.604 -7.313 1.00 75.19 100 ILE A N 1
ATOM 803 C CA . ILE A 1 100 ? 3.115 -5.958 -7.810 1.00 75.19 100 ILE A CA 1
ATOM 804 C C . ILE A 1 100 ? 3.365 -7.471 -7.737 1.00 75.19 100 ILE A C 1
ATOM 806 O O . ILE A 1 100 ? 3.831 -8.044 -8.713 1.00 75.19 100 ILE A O 1
ATOM 810 N N . PHE A 1 101 ? 2.977 -8.139 -6.651 1.00 79.38 101 PHE A N 1
ATOM 811 C CA . PHE A 1 101 ? 3.213 -9.571 -6.472 1.00 79.38 101 PHE A CA 1
ATOM 812 C C . PHE A 1 101 ? 2.384 -10.410 -7.455 1.00 79.38 101 PHE A C 1
ATOM 814 O O . PHE A 1 101 ? 2.917 -11.317 -8.086 1.00 79.38 101 PHE A O 1
ATOM 821 N N . GLU A 1 102 ? 1.112 -10.060 -7.662 1.00 77.75 102 GLU A N 1
ATOM 822 C CA . GLU A 1 102 ? 0.236 -10.715 -8.649 1.00 77.75 102 GLU A CA 1
ATOM 823 C C . GLU A 1 102 ? 0.780 -10.600 -10.077 1.00 77.75 102 GLU A C 1
ATOM 825 O O . GLU A 1 102 ? 0.739 -11.566 -10.836 1.00 77.75 102 GLU A O 1
ATOM 830 N N . ASN A 1 103 ? 1.328 -9.437 -10.442 1.00 76.12 103 ASN A N 1
ATOM 831 C CA . ASN A 1 103 ? 1.915 -9.236 -11.767 1.00 76.12 103 ASN A CA 1
ATOM 832 C C . ASN A 1 103 ? 3.132 -10.136 -12.019 1.00 76.12 103 ASN A C 1
ATOM 834 O O . ASN A 1 103 ? 3.297 -10.620 -13.136 1.00 76.12 103 ASN A O 1
ATOM 838 N N . TYR A 1 104 ? 3.984 -10.346 -11.012 1.00 75.75 104 TYR A N 1
ATOM 839 C CA . TYR A 1 104 ? 5.152 -11.225 -11.145 1.00 75.75 104 TYR A CA 1
ATOM 840 C C . TYR A 1 104 ? 4.766 -12.703 -11.061 1.00 75.75 104 TYR A C 1
ATOM 842 O O . TYR A 1 104 ? 5.248 -13.501 -11.859 1.00 75.75 104 TYR A O 1
ATOM 850 N N . GLN A 1 105 ? 3.792 -13.053 -10.215 1.00 78.56 105 GLN A N 1
ATOM 851 C CA . GLN A 1 105 ? 3.221 -14.401 -10.180 1.00 78.56 105 GLN A CA 1
ATOM 852 C C . GLN A 1 105 ? 2.684 -14.838 -11.552 1.00 78.56 105 GLN A C 1
ATOM 854 O O . GLN A 1 105 ? 2.864 -15.983 -11.945 1.00 78.56 105 GLN A O 1
ATOM 859 N N . GLN A 1 106 ? 2.041 -13.931 -12.292 1.00 73.88 106 GLN A N 1
ATOM 860 C CA . GLN A 1 106 ? 1.510 -14.212 -13.632 1.00 73.88 106 GLN A CA 1
ATOM 861 C C . GLN A 1 106 ? 2.590 -14.262 -14.724 1.00 73.88 106 GLN A C 1
ATOM 863 O O . GLN A 1 106 ? 2.317 -14.722 -15.831 1.00 73.88 106 GLN A O 1
ATOM 868 N N . ARG A 1 107 ? 3.797 -13.755 -14.450 1.00 70.12 107 ARG A N 1
ATOM 869 C CA . ARG A 1 107 ? 4.868 -13.600 -15.439 1.00 70.12 107 ARG A CA 1
ATOM 870 C C . ARG A 1 107 ? 5.860 -14.762 -15.434 1.00 70.12 107 ARG A C 1
ATOM 872 O O . ARG A 1 107 ? 6.332 -15.133 -16.504 1.00 70.12 107 ARG A O 1
ATOM 879 N N . ASP A 1 108 ? 6.148 -15.329 -14.266 1.00 64.56 108 ASP A N 1
ATOM 880 C CA . ASP A 1 108 ? 7.272 -16.260 -14.077 1.00 64.56 108 ASP A CA 1
ATOM 881 C C . ASP A 1 108 ? 6.883 -17.752 -14.198 1.00 64.56 108 ASP A C 1
ATOM 883 O O . ASP A 1 108 ? 7.616 -18.642 -13.765 1.00 64.56 108 ASP A O 1
ATOM 887 N N . GLY A 1 109 ? 5.743 -18.052 -14.834 1.00 68.19 109 GLY A N 1
ATOM 888 C CA . GLY A 1 109 ? 5.325 -19.426 -15.138 1.00 68.19 109 GLY A CA 1
ATOM 889 C C . GLY A 1 109 ? 5.180 -20.303 -13.886 1.00 68.19 109 GLY A C 1
ATOM 890 O O . GLY A 1 109 ? 4.695 -19.843 -12.855 1.00 68.19 109 GLY A O 1
ATOM 891 N N . GLU A 1 110 ? 5.601 -21.571 -13.965 1.00 71.25 110 GLU A N 1
ATOM 892 C CA . GLU A 1 110 ? 5.478 -22.550 -12.866 1.00 71.25 110 GLU A CA 1
ATOM 893 C C . GLU A 1 110 ? 6.235 -22.151 -11.583 1.00 71.25 110 GLU A C 1
ATOM 895 O O . GLU A 1 110 ? 5.847 -22.570 -10.494 1.00 71.25 110 GLU A O 1
ATOM 900 N N . GLY A 1 111 ? 7.275 -21.313 -11.683 1.00 72.25 111 GLY A N 1
ATOM 901 C CA . GLY A 1 111 ? 8.054 -20.840 -10.531 1.00 72.25 111 GLY A CA 1
ATOM 902 C C . GLY A 1 111 ? 7.402 -19.687 -9.761 1.00 72.25 111 GLY A C 1
ATOM 903 O O . GLY A 1 111 ? 7.750 -19.441 -8.603 1.00 72.25 111 GLY A O 1
ATOM 904 N N . GLY A 1 112 ? 6.441 -18.994 -10.385 1.00 74.75 112 GLY A N 1
ATOM 905 C CA . GLY A 1 112 ? 5.763 -17.835 -9.813 1.00 74.75 112 GLY A CA 1
ATOM 906 C C . GLY A 1 112 ? 6.730 -16.819 -9.199 1.00 74.75 112 GLY A C 1
ATOM 907 O O . GLY A 1 112 ? 7.886 -16.692 -9.594 1.00 74.75 112 GLY A O 1
ATOM 908 N N . ILE A 1 113 ? 6.276 -16.120 -8.162 1.00 72.50 113 ILE A N 1
ATOM 909 C CA . ILE A 1 113 ? 7.116 -15.139 -7.471 1.00 72.50 113 ILE A CA 1
ATOM 910 C C . ILE A 1 113 ? 8.264 -15.758 -6.660 1.00 72.50 113 ILE A C 1
ATOM 912 O O . ILE A 1 113 ? 9.227 -15.069 -6.329 1.00 72.50 113 ILE A O 1
ATOM 916 N N . GLY A 1 114 ? 8.168 -17.050 -6.335 1.00 72.38 114 GLY A N 1
ATOM 917 C CA . GLY A 1 114 ? 9.204 -17.779 -5.603 1.00 72.38 114 GLY A CA 1
ATOM 918 C C . GLY A 1 114 ? 10.504 -17.924 -6.392 1.00 72.38 114 GLY A C 1
ATOM 919 O O . GLY A 1 114 ? 11.546 -18.116 -5.789 1.00 72.38 114 GLY A O 1
ATOM 920 N N . ALA A 1 115 ? 10.469 -17.775 -7.718 1.00 73.94 115 ALA A N 1
ATOM 921 C CA . ALA A 1 115 ? 11.673 -17.739 -8.545 1.00 73.94 115 ALA A CA 1
ATOM 922 C C . ALA A 1 115 ? 12.440 -16.401 -8.461 1.00 73.94 115 ALA A C 1
ATOM 924 O O . ALA A 1 115 ? 13.560 -16.304 -8.960 1.00 73.94 115 ALA A O 1
ATOM 925 N N . PHE A 1 116 ? 11.840 -15.361 -7.868 1.00 65.69 116 PHE A N 1
ATOM 926 C CA . PHE A 1 116 ? 12.406 -14.011 -7.798 1.00 65.69 116 PHE A CA 1
ATOM 927 C C . PHE A 1 116 ? 13.137 -13.714 -6.473 1.00 65.69 116 PHE A C 1
ATOM 929 O O . PHE A 1 116 ? 13.920 -12.762 -6.416 1.00 65.69 116 PHE A O 1
ATOM 936 N N . PHE A 1 117 ? 12.864 -14.489 -5.418 1.00 67.69 117 PHE A N 1
ATOM 937 C CA . PHE A 1 117 ? 13.419 -14.347 -4.064 1.00 67.69 117 PHE A CA 1
ATOM 938 C C . PHE A 1 117 ? 14.269 -15.558 -3.688 1.00 67.69 117 PHE A C 1
ATOM 940 O O . PHE A 1 117 ? 15.252 -15.350 -2.942 1.00 67.69 117 PHE A O 1
#

Mean predicted aligned error: 9.6 Å

Secondary structure (DSSP, 8-state):
--TT--EEEEPSSTTT--EEEEEE-SS--HHHHHHHHHHHS-TT---EEEEESS--TT-HHHHHHHHHHHHHHHHHHTT--HHHHHHHHHHTTHHHHS-HHHHHHTTSGGGGGGGT-

Organism: NCBI:txid1448319

Nearest PDB structures (foldseek):
  8ewc-assembly1_BM  TM=6.334E-01  e=4.137E+00  Saccharomyces cerevisiae

Radius of gyration: 17.94 Å; Cα contacts (8 Å, |Δi|>4): 109; chains: 1; bounding box: 44×36×49 Å

Solvent-accessible surface area (backbone atoms only — not comparable to full-atom values): 6887 Å² total; per-residue (Å²): 12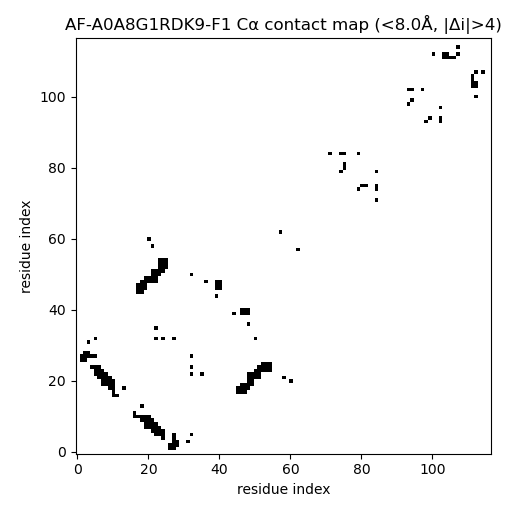7,64,46,81,50,71,48,78,46,68,39,86,61,55,92,78,40,42,46,31,64,33,40,44,36,92,61,36,45,68,70,58,52,52,48,55,47,50,74,42,60,42,92,90,51,71,38,49,72,38,78,37,69,68,90,48,90,76,43,73,69,53,48,52,53,51,51,53,55,52,50,52,54,52,44,41,74,75,72,44,47,72,65,59,52,49,54,54,54,54,66,48,52,55,54,78,78,38,52,71,65,59,54,42,33,73,66,49,58,96,50,24,54,72,71,78,113